Protein AF-0000000076749438 (afdb_homodimer)

Secondary structure (DSSP, 8-state):
-----------EEEEEEEPPPGGGGSPPPPS-SS--SSHHHHHHHHHHHHHHHHHHHHHHHHHHHHHT----/----------EEEEEEE-PPPGGGGSPPPPS-SS--SSHHHHHHHHHHHHHHHHHHHHHHHHHHHHHT----

Structure (mmCIF, N/CA/C/O backbone):
data_AF-0000000076749438-model_v1
#
loop_
_entity.id
_entity.type
_entity.pdbx_description
1 polymer 'Uncharacterized protein'
#
loop_
_atom_site.group_PDB
_atom_site.id
_atom_site.type_symbol
_atom_site.label_atom_id
_atom_site.label_alt_id
_atom_site.label_comp_id
_atom_site.label_asym_id
_atom_site.label_entity_id
_atom_site.label_seq_id
_atom_site.pdbx_PDB_ins_code
_atom_site.Cartn_x
_atom_site.Cartn_y
_atom_site.Cartn_z
_atom_site.occupancy
_atom_site.B_iso_or_equiv
_atom_site.auth_seq_id
_atom_site.auth_comp_id
_atom_site.auth_asym_id
_atom_site.auth_atom_id
_atom_site.pdbx_PDB_model_num
ATOM 1 N N . MET A 1 1 ? 2.994 64.875 25.641 1 42.81 1 MET A N 1
ATOM 2 C CA . MET A 1 1 ? 3.684 63.656 25.125 1 42.81 1 MET A CA 1
ATOM 3 C C . MET A 1 1 ? 2.736 62.469 25.062 1 42.81 1 MET A C 1
ATOM 5 O O . MET A 1 1 ? 2.432 61.844 26.094 1 42.81 1 MET A O 1
ATOM 9 N N . SER A 1 2 ? 1.621 62.5 24.328 1 46.66 2 SER A N 1
ATOM 10 C CA . SER A 1 2 ? 0.632 61.438 24.078 1 46.66 2 SER A CA 1
ATOM 11 C C . SER A 1 2 ? 1.285 60.188 23.516 1 46.66 2 SER A C 1
ATOM 13 O O . SER A 1 2 ? 1.879 60.219 22.438 1 46.66 2 SER A O 1
ATOM 15 N N . GLY A 1 3 ? 1.77 59.281 24.391 1 46.28 3 GLY A N 1
ATOM 16 C CA . GLY A 1 3 ? 2.436 58.031 24.078 1 46.28 3 GLY A CA 1
ATOM 17 C C . GLY A 1 3 ? 1.644 57.156 23.125 1 46.28 3 GLY A C 1
ATOM 18 O O . GLY A 1 3 ? 0.515 56.75 23.422 1 46.28 3 GLY A O 1
ATOM 19 N N . CYS A 1 4 ? 1.588 57.375 21.797 1 56.38 4 CYS A N 1
ATOM 20 C CA . CYS A 1 4 ? 1.146 56.375 20.812 1 56.38 4 CYS A CA 1
ATOM 21 C C . CYS A 1 4 ? 1.77 55.031 21.078 1 56.38 4 CYS A C 1
ATOM 23 O O . CYS A 1 4 ? 2.992 54.906 21.172 1 56.38 4 CYS A O 1
ATOM 25 N N . THR A 1 5 ? 1.185 54.188 21.906 1 55.62 5 THR A N 1
ATOM 26 C CA . THR A 1 5 ? 1.602 52.781 22.047 1 55.62 5 THR A CA 1
ATOM 27 C C . THR A 1 5 ? 1.688 52.125 20.688 1 55.62 5 THR A C 1
ATOM 29 O O . THR A 1 5 ? 0.75 52.188 19.891 1 55.62 5 THR A O 1
ATOM 32 N N . THR A 1 6 ? 2.867 51.969 20.016 1 56.28 6 THR A N 1
ATOM 33 C CA . THR A 1 6 ? 3.168 51.125 18.859 1 56.28 6 THR A CA 1
ATOM 34 C C . THR A 1 6 ? 2.516 49.75 18.984 1 56.28 6 THR A C 1
ATOM 36 O O . THR A 1 6 ? 2.777 49.031 19.938 1 56.28 6 THR A O 1
ATOM 39 N N . THR A 1 7 ? 1.276 49.562 18.531 1 55.44 7 THR A N 1
ATOM 40 C CA . THR A 1 7 ? 0.623 48.25 18.453 1 55.44 7 THR A CA 1
ATOM 41 C C . THR A 1 7 ? 1.395 47.312 17.516 1 55.44 7 THR A C 1
ATOM 43 O O . THR A 1 7 ? 1.605 47.656 16.344 1 55.44 7 THR A O 1
ATOM 46 N N . GLU A 1 8 ? 2.441 46.594 17.969 1 56.91 8 GLU A N 1
ATOM 47 C CA . GLU A 1 8 ? 3.105 45.531 17.203 1 56.91 8 GLU A CA 1
ATOM 48 C C . GLU A 1 8 ? 2.127 44.438 16.844 1 56.91 8 GLU A C 1
ATOM 50 O O . GLU A 1 8 ? 1.305 44.031 17.672 1 56.91 8 GLU A O 1
ATOM 55 N N . PHE A 1 9 ? 1.834 44.281 15.609 1 57.94 9 PHE A N 1
ATOM 56 C CA . PHE A 1 9 ? 1.089 43.156 15.055 1 57.94 9 PHE A CA 1
ATOM 57 C C . PHE A 1 9 ? 1.761 41.844 15.398 1 57.94 9 PHE A C 1
ATOM 59 O O . PHE A 1 9 ? 2.926 41.625 15.055 1 57.94 9 PHE A O 1
ATOM 66 N N . VAL A 1 10 ? 1.418 41.281 16.578 1 62.31 10 VAL A N 1
ATOM 67 C CA . VAL A 1 10 ? 1.936 39.938 16.859 1 62.31 10 VAL A CA 1
ATOM 68 C C . VAL A 1 10 ? 1.156 38.906 16.062 1 62.31 10 VAL A C 1
ATOM 70 O O . VAL A 1 10 ? -0.067 38.812 16.188 1 62.31 10 VAL A O 1
ATOM 73 N N . THR A 1 11 ? 1.617 38.5 14.859 1 63.62 11 THR A N 1
ATOM 74 C CA . THR A 1 11 ? 1.068 37.406 14.094 1 63.62 11 THR A CA 1
ATOM 75 C C . THR A 1 11 ? 1.149 36.094 14.891 1 63.62 11 THR A C 1
ATOM 77 O O . THR A 1 11 ? 2.16 35.812 15.539 1 63.62 11 THR A O 1
ATOM 80 N N . GLU A 1 12 ? 0.016 35.562 15.492 1 65.88 12 GLU A N 1
ATOM 81 C CA . GLU A 1 12 ? -0.055 34.25 16.109 1 65.88 12 GLU A CA 1
ATOM 82 C C . GLU A 1 12 ? -0.149 33.156 15.055 1 65.88 12 GLU A C 1
ATOM 84 O O . GLU A 1 12 ? -0.941 33.25 14.117 1 65.88 12 GLU A O 1
ATOM 89 N N . TYR A 1 13 ? 0.996 32.406 14.961 1 66.38 13 TYR A N 1
ATOM 90 C CA . TYR A 1 13 ? 0.963 31.281 14.039 1 66.38 13 TYR A CA 1
ATOM 91 C C . TYR A 1 13 ? 0.198 30.109 14.648 1 66.38 13 TYR A C 1
ATOM 93 O O . TYR A 1 13 ? 0.441 29.734 15.797 1 66.38 13 TYR A O 1
ATOM 101 N N . LYS A 1 14 ? -1.118 29.938 14.281 1 70 14 LYS A N 1
ATOM 102 C CA . LYS A 1 14 ? -1.808 28.703 14.648 1 70 14 LYS A CA 1
ATOM 103 C C . LYS A 1 14 ? -1.436 27.562 13.703 1 70 14 LYS A C 1
ATOM 105 O O . LYS A 1 14 ? -1.534 27.703 12.484 1 70 14 LYS A O 1
ATOM 110 N N . GLU A 1 15 ? -0.706 26.531 14.211 1 69.69 15 GLU A N 1
ATOM 111 C CA . GLU A 1 15 ? -0.311 25.375 13.422 1 69.69 15 GLU A CA 1
ATOM 112 C C . GLU A 1 15 ? -1.516 24.5 13.086 1 69.69 15 GLU A C 1
ATOM 114 O O . GLU A 1 15 ? -2.301 24.156 13.969 1 69.69 15 GLU A O 1
ATOM 119 N N . ARG A 1 16 ? -1.938 24.562 11.797 1 76.12 16 ARG A N 1
ATOM 120 C CA . ARG A 1 16 ? -2.955 23.625 11.328 1 76.12 16 ARG A CA 1
ATOM 121 C C . ARG A 1 16 ? -2.318 22.344 10.805 1 76.12 16 ARG A C 1
ATOM 123 O O . ARG A 1 16 ? -1.482 22.391 9.906 1 76.12 16 ARG A O 1
ATOM 130 N N . LYS A 1 17 ? -2.607 21.25 11.555 1 78.19 17 LYS A N 1
ATOM 131 C CA . LYS A 1 17 ? -2.129 19.938 11.102 1 78.19 17 LYS A CA 1
ATOM 132 C C . LYS A 1 17 ? -2.904 19.469 9.883 1 78.19 17 LYS A C 1
ATOM 134 O O . LYS A 1 17 ? -4.137 19.438 9.891 1 78.19 17 LYS A O 1
ATOM 139 N N . VAL A 1 18 ? -2.24 19.344 8.766 1 85.12 18 VAL A N 1
ATOM 140 C CA . VAL A 1 18 ? -2.852 18.875 7.531 1 85.12 18 VAL A CA 1
ATOM 141 C C . VAL A 1 18 ? -2.555 17.391 7.344 1 85.12 18 VAL A C 1
ATOM 143 O O . VAL A 1 18 ? -1.393 16.969 7.363 1 85.12 18 VAL A O 1
ATOM 146 N N . LEU A 1 19 ? -3.604 16.641 7.352 1 89.62 19 LEU A N 1
ATOM 147 C CA . LEU A 1 19 ? -3.545 15.195 7.117 1 89.62 19 LEU A CA 1
ATOM 148 C C . LEU A 1 19 ? -3.695 14.883 5.633 1 89.62 19 LEU A C 1
ATOM 150 O O . LEU A 1 19 ? -4.297 15.656 4.887 1 89.62 19 LEU A O 1
ATOM 154 N N . PRO A 1 20 ? -3.107 13.797 5.238 1 93.62 20 PRO A N 1
ATOM 155 C CA . PRO A 1 20 ? -3.32 13.398 3.846 1 93.62 20 PRO A CA 1
ATOM 156 C C . PRO A 1 20 ? -4.773 13.031 3.551 1 93.62 20 PRO A C 1
ATOM 158 O O . PRO A 1 20 ? -5.543 12.758 4.477 1 93.62 20 PRO A O 1
ATOM 161 N N . PRO A 1 21 ? -5.156 13.156 2.223 1 94.56 21 PRO A N 1
ATOM 162 C CA . PRO A 1 21 ? -6.492 12.68 1.856 1 94.56 21 PRO A CA 1
ATOM 163 C C . PRO A 1 21 ? -6.801 11.289 2.408 1 94.56 21 PRO A C 1
ATOM 165 O O . PRO A 1 21 ? -5.941 10.406 2.373 1 94.56 21 PRO A O 1
ATOM 168 N N . SER A 1 22 ? -7.996 11.164 2.883 1 94.19 22 SER A N 1
ATOM 169 C CA . SER A 1 22 ? -8.406 9.906 3.496 1 94.19 22 SER A CA 1
ATOM 170 C C . SER A 1 22 ? -8.398 8.773 2.48 1 94.19 22 SER A C 1
ATOM 172 O O . SER A 1 22 ? -8.242 7.605 2.85 1 94.19 22 SER A O 1
ATOM 174 N N . ALA A 1 23 ? -8.523 9.109 1.204 1 96.12 23 ALA A N 1
ATOM 175 C CA . ALA A 1 23 ? -8.523 8.102 0.141 1 96.12 23 ALA A CA 1
ATOM 176 C C . ALA A 1 23 ? -7.219 7.32 0.123 1 96.12 23 ALA A C 1
ATOM 178 O O . ALA A 1 23 ? -7.195 6.148 -0.264 1 96.12 23 ALA A O 1
ATOM 179 N N . TYR A 1 24 ? -6.156 7.965 0.614 1 96.69 24 TYR A N 1
ATOM 180 C CA . TYR A 1 24 ? -4.852 7.309 0.601 1 96.69 24 TYR A CA 1
ATOM 181 C C . TYR A 1 24 ? -4.699 6.375 1.796 1 96.69 24 TYR A C 1
ATOM 183 O O . TYR A 1 24 ? -3.752 5.586 1.856 1 96.69 24 TYR A O 1
ATOM 191 N N . LEU A 1 25 ? -5.676 6.484 2.723 1 96.81 25 LEU A N 1
ATOM 192 C CA . LEU A 1 25 ? -5.527 5.77 3.984 1 96.81 25 LEU A CA 1
ATOM 193 C C . LEU A 1 25 ? -6.586 4.68 4.117 1 96.81 25 LEU A C 1
ATOM 195 O O . LEU A 1 25 ? -6.848 4.195 5.223 1 96.81 25 LEU A O 1
ATOM 199 N N . THR A 1 26 ? -7.203 4.285 3.025 1 97.12 26 THR A N 1
ATOM 200 C CA . THR A 1 26 ? -8.117 3.145 3.078 1 97.12 26 THR A CA 1
ATOM 201 C C . THR A 1 26 ? -7.336 1.833 3.117 1 97.12 26 THR A C 1
ATOM 203 O O . THR A 1 26 ? -6.27 1.719 2.51 1 97.12 26 THR A O 1
ATOM 206 N N . LYS A 1 27 ? -7.941 0.927 3.869 1 97.75 27 LYS A N 1
ATOM 207 C CA . LYS A 1 27 ? -7.309 -0.382 4.004 1 97.75 27 LYS A CA 1
ATOM 208 C C . LYS A 1 27 ? -7.18 -1.07 2.648 1 97.75 27 LYS A C 1
ATOM 210 O O . LYS A 1 27 ? -8.094 -1.003 1.821 1 97.75 27 LYS A O 1
ATOM 215 N N . CYS A 1 28 ? -6.09 -1.725 2.469 1 98.19 28 CYS A N 1
ATOM 216 C CA . CYS A 1 28 ? -5.914 -2.557 1.284 1 98.19 28 CYS A CA 1
ATOM 217 C C . CYS A 1 28 ? -6.691 -3.861 1.416 1 98.19 28 CYS A C 1
ATOM 219 O O . CYS A 1 28 ? -6.613 -4.535 2.445 1 98.19 28 CYS A O 1
ATOM 221 N N . GLU A 1 29 ? -7.32 -4.215 0.379 1 97.5 29 GLU A N 1
ATOM 222 C CA . GLU A 1 29 ? -8.148 -5.418 0.41 1 97.5 29 GLU A CA 1
ATOM 223 C C . GLU A 1 29 ? -7.352 -6.645 -0.025 1 97.5 29 GLU A C 1
ATOM 225 O O . GLU A 1 29 ? -6.734 -6.645 -1.092 1 97.5 29 GLU A O 1
ATOM 230 N N . GLN A 1 30 ? -7.387 -7.602 0.859 1 97.81 30 GLN A N 1
ATOM 231 C CA . GLN A 1 30 ? -6.734 -8.867 0.536 1 97.81 30 GLN A CA 1
ATOM 232 C C . GLN A 1 30 ? -7.594 -9.703 -0.407 1 97.81 30 GLN A C 1
ATOM 234 O O . GLN A 1 30 ? -8.711 -10.094 -0.059 1 97.81 30 GLN A O 1
ATOM 239 N N . PRO A 1 31 ? -7.008 -10.117 -1.506 1 97.81 31 PRO A N 1
ATOM 240 C CA . PRO A 1 31 ? -7.871 -10.828 -2.453 1 97.81 31 PRO A CA 1
ATOM 241 C C . PRO A 1 31 ? -8.086 -12.289 -2.074 1 97.81 31 PRO A C 1
ATOM 243 O O . PRO A 1 31 ? -9.133 -12.859 -2.373 1 97.81 31 PRO A O 1
ATOM 246 N N . TYR A 1 32 ? -7.098 -12.859 -1.477 1 97.62 32 TYR A N 1
ATOM 247 C CA . TYR A 1 32 ? -7.215 -14.258 -1.074 1 97.62 32 TYR A CA 1
ATOM 248 C C . TYR A 1 32 ? -6.66 -14.469 0.329 1 97.62 32 TYR A C 1
ATOM 250 O O . TYR A 1 32 ? -5.598 -13.945 0.671 1 97.62 32 TYR A O 1
ATOM 258 N N . SER A 1 33 ? -7.371 -15.312 1.04 1 95 33 SER A N 1
ATOM 259 C CA . SER A 1 33 ? -6.953 -15.547 2.418 1 95 33 SER A CA 1
ATOM 260 C C . SER A 1 33 ? -6.477 -16.984 2.615 1 95 33 SER A C 1
ATOM 262 O O . SER A 1 33 ? -5.98 -17.344 3.688 1 95 33 SER A O 1
ATOM 264 N N . THR A 1 34 ? -6.684 -17.75 1.614 1 95.94 34 THR A N 1
ATOM 265 C CA . THR A 1 34 ? -6.262 -19.141 1.678 1 95.94 34 THR A CA 1
ATOM 266 C C . THR A 1 34 ? -5.406 -19.516 0.466 1 95.94 34 THR A C 1
ATOM 268 O O . THR A 1 34 ? -5.43 -18.812 -0.547 1 95.94 34 THR A O 1
ATOM 271 N N . ALA A 1 35 ? -4.656 -20.641 0.722 1 94.94 35 ALA A N 1
ATOM 272 C CA . ALA A 1 35 ? -3.908 -21.172 -0.412 1 94.94 35 ALA A CA 1
ATOM 273 C C . ALA A 1 35 ? -4.852 -21.672 -1.505 1 94.94 35 ALA A C 1
ATOM 275 O O . ALA A 1 35 ? -5.996 -22.031 -1.229 1 94.94 35 ALA A O 1
ATOM 276 N N . PRO A 1 36 ? -4.266 -21.547 -2.76 1 96 36 PRO A N 1
ATOM 277 C CA . PRO A 1 36 ? -5.094 -22.125 -3.822 1 96 36 PRO A CA 1
ATOM 278 C C . PRO A 1 36 ? -5.348 -23.609 -3.629 1 96 36 PRO A C 1
ATOM 280 O O . PRO A 1 36 ? -4.469 -24.328 -3.152 1 96 36 PRO A O 1
ATOM 283 N N . GLU A 1 37 ? -6.488 -23.984 -4.094 1 94.88 37 GLU A N 1
ATOM 284 C CA . GLU A 1 37 ? -6.855 -25.391 -3.941 1 94.88 37 GLU A CA 1
ATOM 285 C C . GLU A 1 37 ? -6.422 -26.219 -5.156 1 94.88 37 GLU A C 1
ATOM 287 O O . GLU A 1 37 ? -6.242 -27.422 -5.059 1 94.88 37 GLU A O 1
ATOM 292 N N . THR A 1 38 ? -6.379 -25.547 -6.289 1 94.62 38 THR A N 1
ATOM 293 C CA . THR A 1 38 ? -6.008 -26.234 -7.52 1 94.62 38 THR A CA 1
ATOM 294 C C . THR A 1 38 ? -4.941 -25.438 -8.281 1 94.62 38 THR A C 1
ATOM 296 O O . THR A 1 38 ? -4.758 -24.25 -8.039 1 94.62 38 THR A O 1
ATOM 299 N N . TYR A 1 39 ? -4.363 -26.219 -9.203 1 91.94 39 TYR A N 1
ATOM 300 C CA . TYR A 1 39 ? -3.355 -25.594 -10.055 1 91.94 39 TYR A CA 1
ATOM 301 C C . TYR A 1 39 ? -3.971 -24.5 -10.914 1 91.94 39 TYR A C 1
ATOM 303 O O . TYR A 1 39 ? -3.408 -23.406 -11.031 1 91.94 39 TYR A O 1
ATOM 311 N N . GLY A 1 40 ? -5.051 -24.75 -11.469 1 94.25 40 GLY A N 1
ATOM 312 C CA . GLY A 1 40 ? -5.754 -23.781 -12.281 1 94.25 40 GLY A CA 1
ATOM 313 C C . GLY A 1 40 ? -6.082 -22.5 -11.531 1 94.25 40 GLY A C 1
ATOM 314 O O . GLY A 1 40 ? -5.934 -21.406 -12.07 1 94.25 40 GLY A O 1
ATOM 315 N N . GLU A 1 41 ? -6.531 -22.672 -10.336 1 96.75 41 GLU A N 1
ATOM 316 C CA . GLU A 1 41 ? -6.82 -21.516 -9.492 1 96.75 41 GLU A CA 1
ATOM 317 C C . GLU A 1 41 ? -5.566 -20.672 -9.258 1 96.75 41 GLU A C 1
ATOM 319 O O . GLU A 1 41 ? -5.613 -19.438 -9.336 1 96.75 41 GLU A O 1
ATOM 324 N N . ALA A 1 42 ? -4.535 -21.297 -8.969 1 95.38 42 ALA A N 1
ATOM 325 C CA . ALA A 1 42 ? -3.277 -20.609 -8.695 1 95.38 42 ALA A CA 1
ATOM 326 C C . ALA A 1 42 ? -2.848 -19.766 -9.891 1 95.38 42 ALA A C 1
ATOM 328 O O . ALA A 1 42 ? -2.414 -18.609 -9.719 1 95.38 42 ALA A O 1
ATOM 329 N N . VAL A 1 43 ? -3.008 -20.312 -10.961 1 95.19 43 VAL A N 1
ATOM 330 C CA . VAL A 1 43 ? -2.627 -19.625 -12.195 1 95.19 43 VAL A CA 1
ATOM 331 C C . VAL A 1 43 ? -3.514 -18.391 -12.391 1 95.19 43 VAL A C 1
ATOM 333 O O . VAL A 1 43 ? -3.021 -17.312 -12.719 1 95.19 43 VAL A O 1
ATOM 336 N N . ALA A 1 44 ? -4.742 -18.516 -12.133 1 96.38 44 ALA A N 1
ATOM 337 C CA . ALA A 1 44 ? -5.715 -17.453 -12.375 1 96.38 44 ALA A CA 1
ATOM 338 C C . ALA A 1 44 ? -5.527 -16.312 -11.391 1 96.38 44 ALA A C 1
ATOM 340 O O . ALA A 1 44 ? -5.98 -15.188 -11.641 1 96.38 44 ALA A O 1
ATOM 341 N N . ARG A 1 45 ? -4.883 -16.547 -10.352 1 97.38 45 ARG A N 1
ATOM 342 C CA . ARG A 1 45 ? -4.77 -15.562 -9.273 1 97.38 45 ARG A CA 1
ATOM 343 C C . ARG A 1 45 ? -3.693 -14.531 -9.586 1 97.38 45 ARG A C 1
ATOM 345 O O . ARG A 1 45 ? -3.674 -13.453 -8.992 1 97.38 45 ARG A O 1
ATOM 352 N N . ASP A 1 46 ? -2.816 -14.852 -10.539 1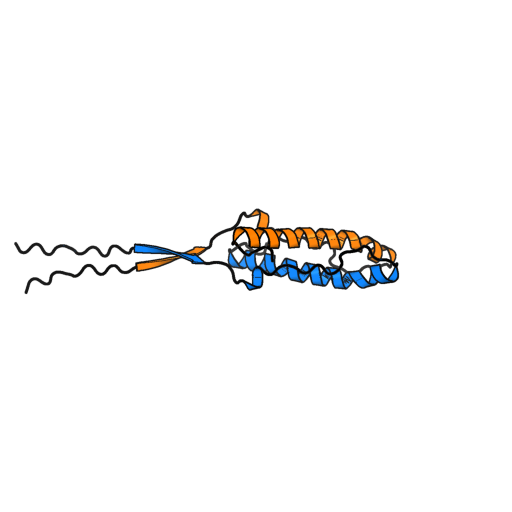 97 46 ASP A N 1
ATOM 353 C CA . ASP A 1 46 ? -1.66 -14 -10.805 1 97 46 ASP A CA 1
ATOM 354 C C . ASP A 1 46 ? -2.09 -12.57 -11.133 1 97 46 ASP A C 1
ATOM 356 O O . ASP A 1 46 ? -1.69 -11.625 -10.453 1 97 46 ASP A O 1
ATOM 360 N N . PRO A 1 47 ? -2.943 -12.383 -12.078 1 96.5 47 PRO A N 1
ATOM 361 C CA . PRO A 1 47 ? -3.328 -11.008 -12.391 1 96.5 47 PRO A CA 1
ATOM 362 C C . PRO A 1 47 ? -4.152 -10.359 -11.281 1 96.5 47 PRO A C 1
ATOM 364 O O . PRO A 1 47 ? -4.152 -9.133 -11.141 1 96.5 47 PRO A O 1
ATOM 367 N N . ILE A 1 48 ? -4.844 -11.117 -10.516 1 98 48 ILE A N 1
ATOM 368 C CA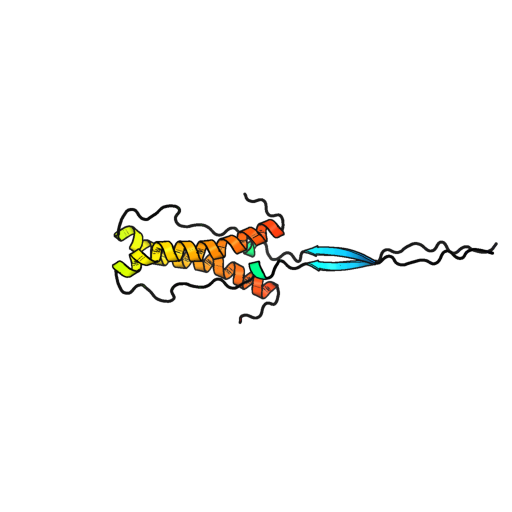 . ILE A 1 48 ? -5.637 -10.586 -9.414 1 98 48 ILE A CA 1
ATOM 369 C C . ILE A 1 48 ? -4.707 -10.078 -8.312 1 98 48 ILE A C 1
ATOM 371 O O . ILE A 1 48 ? -4.918 -8.992 -7.762 1 98 48 ILE A O 1
ATOM 375 N N . TRP A 1 49 ? -3.686 -10.828 -8.047 1 98 49 TRP A N 1
ATOM 376 C CA . TRP A 1 49 ? -2.676 -10.406 -7.086 1 98 49 TRP A CA 1
ATOM 377 C C . TRP A 1 49 ? -1.976 -9.133 -7.555 1 98 49 TRP A C 1
ATOM 379 O O . TRP A 1 49 ? -1.743 -8.219 -6.766 1 98 49 TRP A O 1
ATOM 389 N N . TYR A 1 50 ? -1.642 -9.055 -8.805 1 98 50 TYR A N 1
ATOM 390 C CA . TYR A 1 50 ? -1.024 -7.855 -9.359 1 98 50 TYR A CA 1
ATOM 391 C C . TYR A 1 50 ? -1.896 -6.629 -9.109 1 98 50 TYR A C 1
ATOM 393 O O . TYR A 1 50 ? -1.414 -5.605 -8.617 1 98 50 TYR A O 1
ATOM 401 N N . GLU A 1 51 ? -3.145 -6.766 -9.391 1 98.38 51 GLU A N 1
ATOM 402 C CA . GLU A 1 51 ? -4.055 -5.633 -9.242 1 98.38 51 GLU A CA 1
ATOM 403 C C . GLU A 1 51 ? -4.211 -5.238 -7.773 1 98.38 51 GLU A C 1
ATOM 405 O O . GLU A 1 51 ? -4.223 -4.051 -7.441 1 98.38 51 GLU A O 1
ATOM 410 N N . ALA A 1 52 ? -4.348 -6.203 -6.906 1 98.69 52 ALA A N 1
ATOM 411 C CA . ALA A 1 52 ? -4.457 -5.918 -5.48 1 98.69 52 ALA A CA 1
ATOM 412 C C . ALA A 1 52 ? -3.203 -5.219 -4.961 1 98.69 52 ALA A C 1
ATOM 414 O O . ALA A 1 52 ? -3.295 -4.234 -4.227 1 98.69 52 ALA A O 1
ATOM 415 N N . TRP A 1 53 ? -2.055 -5.711 -5.352 1 98.62 53 TRP A N 1
ATOM 416 C CA . TRP A 1 53 ? -0.783 -5.094 -4.98 1 98.62 53 TRP A CA 1
ATOM 417 C C . TRP A 1 53 ? -0.697 -3.666 -5.504 1 98.62 53 TRP A C 1
ATOM 419 O O . TRP A 1 53 ? -0.352 -2.744 -4.762 1 98.62 53 TRP A O 1
ATOM 429 N N . LYS A 1 54 ? -1.01 -3.512 -6.762 1 98.62 54 LYS A N 1
ATOM 430 C CA . LYS A 1 54 ? -0.922 -2.211 -7.422 1 98.62 54 LYS A CA 1
ATOM 431 C C . LYS A 1 54 ? -1.81 -1.183 -6.727 1 98.62 54 LYS A C 1
ATOM 433 O O . LYS A 1 54 ? -1.386 -0.049 -6.488 1 98.62 54 LYS A O 1
ATOM 438 N N . ASN A 1 55 ? -2.988 -1.542 -6.414 1 98.38 55 ASN A N 1
ATOM 439 C CA . ASN A 1 55 ? -3.916 -0.648 -5.73 1 98.38 55 ASN A CA 1
ATOM 440 C C . ASN A 1 55 ? -3.361 -0.184 -4.387 1 98.38 55 ASN A C 1
ATOM 442 O O . ASN A 1 55 ? -3.529 0.977 -4.008 1 98.38 55 ASN A O 1
ATOM 446 N N . CYS A 1 56 ? -2.746 -1.072 -3.795 1 98.56 56 CYS A N 1
ATOM 447 C CA . CYS A 1 56 ? -2.156 -0.752 -2.5 1 98.56 56 CYS A CA 1
ATOM 448 C C . CYS A 1 56 ? -0.917 0.118 -2.666 1 98.56 56 CYS A C 1
ATOM 450 O O . CYS A 1 56 ? -0.769 1.132 -1.981 1 98.56 56 CYS A O 1
ATOM 452 N N . ALA A 1 57 ? -0.066 -0.252 -3.57 1 98.44 57 ALA A N 1
ATOM 453 C CA . ALA A 1 57 ? 1.182 0.455 -3.846 1 98.44 57 ALA A CA 1
ATOM 454 C C . ALA A 1 57 ? 0.914 1.896 -4.273 1 98.44 57 ALA A C 1
ATOM 456 O O . ALA A 1 57 ? 1.661 2.807 -3.908 1 98.44 57 ALA A O 1
ATOM 457 N N . GLU A 1 58 ? -0.1 2.135 -4.961 1 97.88 58 GLU A N 1
ATOM 458 C CA . GLU A 1 58 ? -0.439 3.469 -5.449 1 97.88 58 GLU A CA 1
ATOM 459 C C . GLU A 1 58 ? -0.809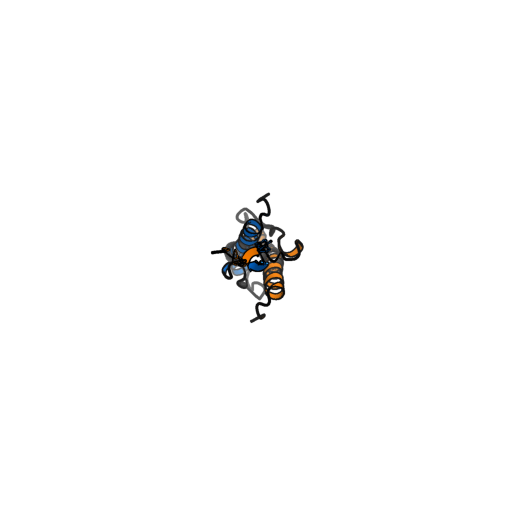 4.398 -4.301 1 97.88 58 GLU A C 1
ATOM 461 O O . GLU A 1 58 ? -0.555 5.605 -4.363 1 97.88 58 GLU A O 1
ATOM 466 N N . LYS A 1 59 ? -1.429 3.826 -3.279 1 98.06 59 LYS A N 1
ATOM 467 C CA . LYS A 1 59 ? -1.712 4.625 -2.088 1 98.06 59 LYS A CA 1
ATOM 468 C C . LYS A 1 59 ? -0.424 5.133 -1.447 1 98.06 59 LYS A C 1
ATOM 470 O O . LYS A 1 59 ? -0.322 6.309 -1.097 1 98.06 59 LYS A O 1
ATOM 475 N N . ILE A 1 60 ? 0.581 4.238 -1.371 1 98.06 60 ILE A N 1
ATOM 476 C CA . ILE A 1 60 ? 1.872 4.605 -0.802 1 98.06 60 ILE A CA 1
ATOM 477 C C . ILE A 1 60 ? 2.547 5.652 -1.69 1 98.06 60 ILE A C 1
ATOM 479 O O . ILE A 1 60 ? 3.082 6.645 -1.193 1 98.06 60 ILE A O 1
ATOM 483 N N . ASP A 1 61 ? 2.459 5.473 -2.982 1 97.69 61 ASP A N 1
ATOM 484 C CA . ASP A 1 61 ? 3.051 6.422 -3.918 1 97.69 61 ASP A CA 1
ATOM 485 C C . ASP A 1 61 ? 2.404 7.801 -3.785 1 97.69 61 ASP A C 1
ATOM 487 O O . ASP A 1 61 ? 3.094 8.82 -3.807 1 97.69 61 ASP A O 1
ATOM 491 N N . SER A 1 62 ? 1.14 7.809 -3.645 1 97.19 62 SER A N 1
ATOM 492 C CA . SER A 1 62 ? 0.41 9.062 -3.484 1 97.19 62 SER A CA 1
ATOM 493 C C . SER A 1 62 ? 0.796 9.766 -2.188 1 97.19 62 SER A C 1
ATOM 495 O O . SER A 1 62 ? 0.941 10.992 -2.158 1 97.19 62 SER A O 1
ATOM 497 N 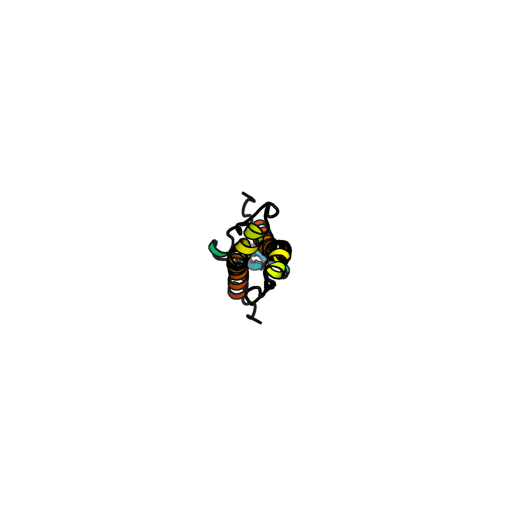N . LEU A 1 63 ? 0.96 8.977 -1.163 1 96.75 63 LEU A N 1
ATOM 498 C CA . LEU A 1 63 ? 1.39 9.531 0.116 1 96.75 63 LEU A CA 1
ATOM 499 C C . LEU A 1 63 ? 2.805 10.086 0.019 1 96.75 63 LEU A C 1
ATOM 501 O O . LEU A 1 63 ? 3.09 11.156 0.562 1 96.75 63 LEU A O 1
ATOM 505 N N . ARG A 1 64 ? 3.619 9.383 -0.674 1 96.44 64 ARG A N 1
ATOM 506 C CA . ARG A 1 64 ? 4.98 9.867 -0.889 1 96.44 64 ARG A CA 1
ATOM 507 C C . ARG A 1 64 ? 4.977 11.203 -1.619 1 96.44 64 ARG A C 1
ATOM 509 O O . ARG A 1 64 ? 5.691 12.133 -1.228 1 96.44 64 ARG A O 1
ATOM 516 N N . GLU A 1 65 ? 4.184 11.273 -2.619 1 94.94 65 GLU A N 1
ATOM 517 C CA . GLU A 1 65 ? 4.059 12.516 -3.369 1 94.94 65 GLU A CA 1
ATOM 518 C C . GLU A 1 65 ? 3.512 13.641 -2.488 1 94.94 65 GLU A C 1
ATOM 520 O O . GLU A 1 65 ? 4.016 14.766 -2.525 1 94.94 65 GLU A O 1
ATOM 525 N N . TYR A 1 66 ? 2.537 13.273 -1.751 1 94.31 66 TYR A N 1
ATOM 526 C CA . TYR A 1 66 ? 1.923 14.234 -0.839 1 94.31 66 TYR A CA 1
ATOM 527 C C . TYR A 1 66 ? 2.965 14.852 0.084 1 94.31 66 TYR A C 1
ATOM 529 O O . TYR A 1 66 ? 2.926 16.062 0.358 1 94.31 66 TYR A O 1
ATOM 537 N N . TYR A 1 67 ? 3.994 14.133 0.471 1 93.44 67 TYR A N 1
ATOM 538 C CA . TYR A 1 67 ? 4.977 14.602 1.444 1 93.44 67 TYR A CA 1
ATOM 539 C C . TYR A 1 67 ? 6.254 15.05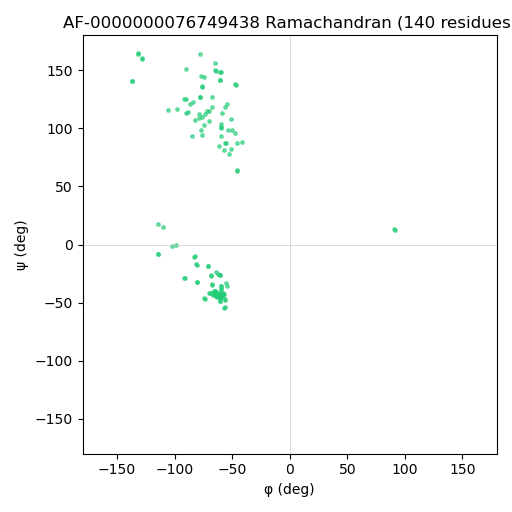5 0.753 1 93.44 67 TYR A C 1
ATOM 541 O O . TYR A 1 67 ? 7.215 15.461 1.414 1 93.44 67 TYR A O 1
ATOM 549 N N . GLY A 1 68 ? 6.246 14.93 -0.52 1 91.25 68 GLY A N 1
ATOM 550 C CA . GLY A 1 68 ? 7.355 15.484 -1.275 1 91.25 68 GLY A CA 1
ATOM 551 C C . GLY A 1 68 ? 8.492 14.508 -1.481 1 91.25 68 GLY A C 1
ATOM 552 O O . GLY A 1 68 ? 9.633 14.914 -1.704 1 91.25 68 GLY A O 1
ATOM 553 N N . TYR A 1 69 ? 8.164 13.227 -1.193 1 86.81 69 TYR A N 1
ATOM 554 C CA . TYR A 1 69 ? 9.188 12.227 -1.509 1 86.81 69 TYR A CA 1
ATOM 555 C C . TYR A 1 69 ? 9.383 12.117 -3.016 1 86.81 69 TYR A C 1
ATOM 557 O O . TYR A 1 69 ? 8.438 12.266 -3.787 1 86.81 69 TYR A O 1
ATOM 565 N N . GLU A 1 70 ? 10.562 12.398 -3.537 1 70.25 70 GLU A N 1
ATOM 566 C CA . GLU A 1 70 ? 10.883 12.281 -4.957 1 70.25 70 GLU A CA 1
ATOM 567 C C . GLU A 1 70 ? 10.617 10.867 -5.469 1 70.25 70 GLU A C 1
ATOM 569 O O . GLU A 1 70 ? 10.805 9.891 -4.734 1 70.25 70 GLU A O 1
ATOM 574 N N . ALA A 1 71 ? 9.656 10.82 -6.477 1 59.66 71 ALA A N 1
ATOM 575 C CA . ALA A 1 71 ? 9.508 9.57 -7.215 1 59.66 71 ALA A CA 1
ATOM 576 C C . ALA A 1 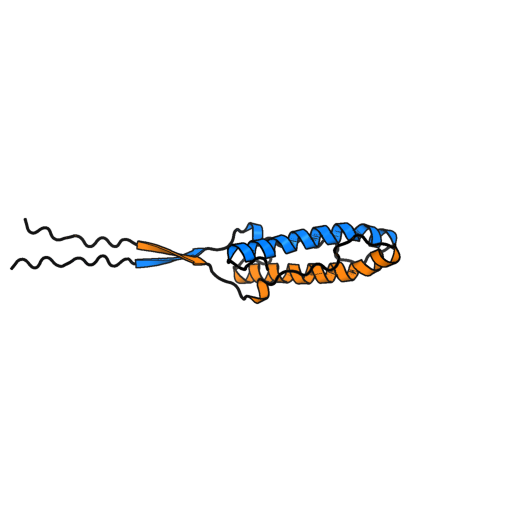71 ? 10.859 9.008 -7.621 1 59.66 71 ALA A C 1
ATOM 578 O O . ALA A 1 71 ? 11.688 9.711 -8.203 1 59.66 71 ALA A O 1
ATOM 579 N N . GLU A 1 72 ? 11.703 8.641 -6.719 1 47.19 72 GLU A N 1
ATOM 580 C CA . GLU A 1 72 ? 12.891 8.062 -7.332 1 47.19 72 GLU A CA 1
ATOM 581 C C . GLU A 1 72 ? 12.562 6.742 -8.023 1 47.19 72 GLU A C 1
ATOM 583 O O . GLU A 1 72 ? 11.672 6.012 -7.598 1 47.19 72 GLU A O 1
ATOM 588 N N . MET B 1 1 ? -6.742 64.5 18.312 1 41 1 MET B N 1
ATOM 589 C CA . MET B 1 1 ? -7.23 63.219 17.875 1 41 1 MET B CA 1
ATOM 590 C C . MET B 1 1 ? -6.094 62.219 17.797 1 41 1 MET B C 1
ATOM 592 O O . MET B 1 1 ? -5.293 62.25 16.859 1 41 1 MET B O 1
ATOM 596 N N . SER B 1 2 ? -5.316 61.906 18.891 1 45.03 2 SER B N 1
ATOM 597 C CA . SER B 1 2 ? -4.215 60.938 19.031 1 45.03 2 SER B CA 1
ATOM 598 C C . SER B 1 2 ? -4.637 59.531 18.656 1 45.03 2 SER B C 1
ATOM 600 O O . SER B 1 2 ? -5.492 58.938 19.312 1 45.03 2 SER B O 1
ATOM 602 N N . GLY B 1 3 ? -4.648 59.219 17.375 1 46.16 3 GLY B N 1
ATOM 603 C CA . GLY B 1 3 ? -5.043 57.938 16.812 1 46.16 3 GLY B CA 1
ATOM 604 C C . GLY B 1 3 ? -4.328 56.75 17.469 1 46.16 3 GLY B C 1
ATOM 605 O O . GLY B 1 3 ? -3.1 56.688 17.422 1 46.16 3 GLY B O 1
ATOM 606 N N . CYS B 1 4 ? -4.715 56.188 18.609 1 53.75 4 CYS B N 1
ATOM 607 C CA . CYS B 1 4 ? -4.301 54.906 19.156 1 53.75 4 CYS B CA 1
ATOM 608 C C . CYS B 1 4 ? -4.383 53.812 18.094 1 53.75 4 CYS B C 1
ATOM 610 O O . CYS B 1 4 ? -5.398 53.688 17.406 1 53.75 4 CYS B O 1
ATOM 612 N N . THR B 1 5 ? -3.309 53.469 17.391 1 55.69 5 THR B N 1
ATOM 613 C CA . THR B 1 5 ? -3.209 52.344 16.469 1 55.69 5 THR B CA 1
ATOM 614 C C . THR B 1 5 ? -3.637 51.031 17.141 1 55.69 5 THR B C 1
ATOM 616 O O . THR B 1 5 ? -3.148 50.688 18.219 1 55.69 5 THR B O 1
ATOM 619 N N . THR B 1 6 ? -4.883 50.469 17 1 57.22 6 THR B N 1
ATOM 620 C CA . THR B 1 6 ? -5.414 49.156 17.359 1 57.22 6 THR B CA 1
ATOM 621 C C . THR B 1 6 ? -4.516 48.062 16.828 1 57.22 6 THR B C 1
ATOM 623 O O . THR B 1 6 ? -4.141 48.062 15.656 1 57.22 6 THR B O 1
ATOM 626 N N . THR B 1 7 ? -3.775 47.375 17.688 1 56.94 7 THR B N 1
ATOM 627 C CA . THR B 1 7 ? -3.033 46.156 17.406 1 56.94 7 THR B CA 1
ATOM 628 C C . THR B 1 7 ? -3.973 45.062 16.938 1 56.94 7 THR B C 1
ATOM 630 O O . THR B 1 7 ? -4.953 44.75 17.625 1 56.94 7 THR B O 1
ATOM 633 N N . GLU B 1 8 ? -4.223 44.844 15.656 1 60.78 8 GLU B N 1
ATOM 634 C CA . GLU B 1 8 ? -5.004 43.688 15.172 1 60.78 8 GLU B CA 1
ATOM 635 C C . GLU B 1 8 ? -4.145 42.438 15.07 1 60.78 8 GLU B C 1
ATOM 637 O O . GLU B 1 8 ? -3.055 42.469 14.492 1 60.78 8 GLU B O 1
ATOM 642 N N . PHE B 1 9 ? -4.316 41.531 15.922 1 59.62 9 PHE B N 1
ATOM 643 C CA . PHE B 1 9 ? -3.732 40.219 15.828 1 59.62 9 PHE B CA 1
ATOM 644 C C . PHE B 1 9 ? -4.172 39.5 14.555 1 59.62 9 PHE B C 1
ATOM 646 O O . PHE B 1 9 ? -5.367 39.438 14.25 1 59.62 9 PHE B O 1
ATOM 653 N N . VAL B 1 10 ? -3.307 39.469 13.484 1 67 10 VAL B N 1
ATOM 654 C CA . VAL B 1 10 ? -3.586 38.688 12.297 1 67 10 VAL B CA 1
ATOM 655 C C . VAL B 1 10 ? -3.117 37.25 12.523 1 67 10 VAL B C 1
ATOM 657 O O . VAL B 1 10 ? -1.943 37 12.82 1 67 10 VAL B O 1
ATOM 660 N N . THR B 1 11 ? -3.988 36.344 12.992 1 66.44 11 THR B N 1
ATOM 661 C CA . THR B 1 11 ? -3.688 34.906 13.094 1 66.44 11 THR B CA 1
ATOM 662 C C . THR B 1 11 ? -3.355 34.312 11.727 1 66.44 11 THR B C 1
ATOM 664 O O . THR B 1 11 ? -4.105 34.5 10.766 1 66.44 11 THR B O 1
ATOM 667 N N . GLU B 1 12 ? -1.996 34.094 11.398 1 71.12 12 GLU B N 1
ATOM 668 C CA . GLU B 1 12 ? -1.6 33.344 10.195 1 71.12 12 GLU B CA 1
ATOM 669 C C . GLU B 1 12 ? -1.547 31.859 10.461 1 71.12 12 GLU B C 1
ATOM 671 O O . GLU B 1 12 ? -1.107 31.422 11.523 1 71.12 12 GLU B O 1
ATOM 676 N N . TYR B 1 13 ? -2.402 31.125 9.641 1 66.75 13 TYR B N 1
ATOM 677 C CA . TYR B 1 13 ? -2.396 29.672 9.742 1 66.75 13 TYR B CA 1
ATOM 678 C C . TYR B 1 13 ? -1.211 29.078 8.992 1 66.75 13 TYR B C 1
ATOM 680 O O . TYR B 1 13 ? -0.901 29.5 7.875 1 66.75 13 TYR B O 1
ATOM 688 N N . LYS B 1 14 ? -0.182 28.531 9.773 1 74.5 14 LYS B N 1
ATOM 689 C CA . LYS B 1 14 ? 0.866 27.734 9.141 1 74.5 14 LYS B CA 1
ATOM 690 C C . LYS B 1 14 ? 0.488 26.266 9.094 1 74.5 14 LYS B C 1
ATOM 692 O O . LYS B 1 14 ? 0.183 25.656 10.133 1 74.5 14 LYS B O 1
ATOM 697 N N . GLU B 1 15 ? 0.271 25.781 7.832 1 73.25 15 GLU B N 1
ATOM 698 C CA . GLU B 1 15 ? -0.044 24.359 7.66 1 73.25 15 GLU B CA 1
ATOM 699 C C . GLU B 1 15 ? 1.194 23.5 7.863 1 73.25 15 GLU B C 1
ATOM 701 O O . GLU B 1 15 ? 2.264 23.797 7.332 1 73.25 15 GLU B O 1
ATOM 706 N N . ARG B 1 16 ? 1.159 22.734 8.938 1 80.69 16 ARG B N 1
ATOM 707 C CA . ARG B 1 16 ? 2.207 21.734 9.148 1 80.69 16 ARG B CA 1
ATOM 708 C C . ARG B 1 16 ? 1.693 20.328 8.875 1 80.69 16 ARG B C 1
ATOM 710 O O . ARG B 1 16 ? 0.733 19.875 9.5 1 80.69 16 ARG B O 1
ATOM 717 N N . LYS B 1 17 ? 2.309 19.688 7.785 1 84.56 17 LYS B N 1
ATOM 718 C CA . LYS B 1 17 ? 1.977 18.297 7.52 1 84.56 17 LYS B CA 1
ATOM 719 C C . LYS B 1 17 ? 2.5 17.391 8.625 1 84.56 17 LYS B C 1
ATOM 721 O O . LYS B 1 17 ? 3.633 17.547 9.086 1 84.56 17 LYS B O 1
ATOM 726 N N . VAL B 1 18 ? 1.629 16.562 9.211 1 86.5 18 VAL B N 1
ATOM 727 C CA . VAL B 1 18 ? 2.053 15.555 10.172 1 86.5 18 VAL B CA 1
ATOM 728 C C . VAL B 1 18 ? 2.746 14.406 9.438 1 86.5 18 VAL B C 1
ATOM 730 O O . VAL B 1 18 ? 2.092 13.602 8.773 1 86.5 18 VAL B O 1
ATOM 733 N N . LEU B 1 19 ? 4.027 14.406 9.508 1 90.75 19 LEU B N 1
ATOM 734 C CA . LEU B 1 19 ? 4.852 13.438 8.797 1 90.75 19 LEU B CA 1
ATOM 735 C C . LEU B 1 19 ? 4.969 12.141 9.586 1 90.75 19 LEU B C 1
ATOM 737 O O . LEU B 1 19 ? 5.402 12.141 10.742 1 90.75 19 LEU B O 1
ATOM 741 N N . PRO B 1 20 ? 4.582 11.086 8.977 1 94.06 20 PRO B N 1
ATOM 742 C CA . PRO B 1 20 ? 4.758 9.781 9.625 1 94.06 20 PRO B CA 1
ATOM 743 C C . PRO B 1 20 ? 6.191 9.266 9.539 1 94.06 20 PRO B C 1
ATOM 745 O O . PRO B 1 20 ? 7.02 9.844 8.836 1 94.06 20 PRO B O 1
ATOM 748 N N . PRO B 1 21 ? 6.516 8.219 10.422 1 95.38 21 PRO B N 1
ATOM 749 C CA . PRO B 1 21 ? 7.82 7.578 10.234 1 95.38 21 PRO B CA 1
ATOM 750 C C . PRO B 1 21 ? 8.117 7.238 8.781 1 95.38 21 PRO B C 1
ATOM 752 O O . PRO B 1 21 ? 7.234 6.75 8.062 1 95.38 21 PRO B O 1
ATOM 755 N N . SER B 1 22 ? 9.289 7.5 8.391 1 94.69 22 SER B N 1
ATOM 756 C CA . SER B 1 22 ? 9.688 7.328 6.992 1 94.69 22 SER B CA 1
ATOM 757 C C . SER B 1 22 ? 9.57 5.867 6.562 1 94.69 22 SER B C 1
ATOM 759 O O . SER B 1 22 ? 9.367 5.578 5.383 1 94.69 22 SER B O 1
ATOM 761 N N . ALA B 1 23 ? 9.664 4.949 7.512 1 96.19 23 ALA B N 1
ATOM 762 C CA . ALA B 1 23 ? 9.586 3.521 7.219 1 96.19 23 ALA B CA 1
ATOM 763 C C . ALA B 1 23 ? 8.242 3.164 6.586 1 96.19 23 ALA B C 1
ATOM 765 O O . ALA B 1 23 ? 8.148 2.225 5.793 1 96.19 23 ALA B O 1
ATOM 766 N N . TYR B 1 24 ? 7.223 3.973 6.895 1 96.94 24 TYR B N 1
ATOM 767 C CA . TYR B 1 24 ? 5.887 3.68 6.383 1 96.94 24 TYR B CA 1
ATOM 768 C C . TYR B 1 24 ? 5.719 4.211 4.965 1 96.94 24 TYR B C 1
ATOM 770 O O . TYR B 1 24 ? 4.754 3.867 4.277 1 96.94 24 TYR B O 1
ATOM 778 N N . LEU B 1 25 ? 6.707 5.035 4.523 1 96.94 25 LEU B N 1
ATOM 779 C CA . LEU B 1 25 ? 6.566 5.711 3.24 1 96.94 25 LEU B CA 1
ATOM 780 C C . LEU B 1 25 ? 7.547 5.148 2.217 1 96.94 25 LEU B C 1
ATOM 782 O O . LEU B 1 25 ? 7.785 5.762 1.176 1 96.94 25 LEU B O 1
ATOM 786 N N . THR B 1 26 ? 8.141 3.984 2.496 1 97.19 26 THR B N 1
ATOM 787 C CA . THR B 1 26 ? 8.969 3.346 1.484 1 97.19 26 THR B CA 1
ATOM 788 C C . THR B 1 26 ? 8.109 2.721 0.39 1 97.19 26 THR B C 1
ATOM 790 O O . THR B 1 26 ? 7.027 2.205 0.664 1 97.19 26 THR B O 1
ATOM 793 N N . LYS B 1 27 ? 8.688 2.838 -0.82 1 97.75 27 LYS B N 1
ATOM 794 C CA . LYS B 1 27 ? 7.969 2.291 -1.969 1 97.75 27 LYS B CA 1
ATOM 795 C C . LYS B 1 27 ? 7.746 0.79 -1.813 1 97.75 27 LYS B C 1
ATOM 797 O O . LYS B 1 27 ? 8.625 0.071 -1.338 1 97.75 27 LYS B O 1
ATOM 802 N N . CYS B 1 28 ? 6.605 0.37 -2.232 1 98.19 28 CYS B N 1
ATOM 803 C CA . CYS B 1 28 ? 6.344 -1.062 -2.303 1 98.19 28 CYS B CA 1
ATOM 804 C C . CYS B 1 28 ? 7.035 -1.689 -3.506 1 98.19 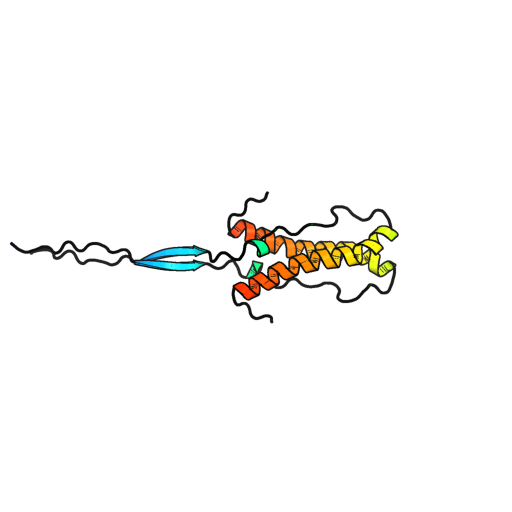28 CYS B C 1
ATOM 806 O O . CYS B 1 28 ? 6.926 -1.183 -4.625 1 98.19 28 CYS B O 1
ATOM 808 N N . GLU B 1 29 ? 7.641 -2.789 -3.277 1 97.44 29 GLU B N 1
ATOM 809 C CA . GLU B 1 29 ? 8.391 -3.445 -4.344 1 97.44 29 GLU B CA 1
ATOM 810 C C . GLU B 1 29 ? 7.508 -4.422 -5.121 1 97.44 29 GLU B C 1
ATOM 812 O O . GLU B 1 29 ? 6.855 -5.281 -4.527 1 97.44 29 GLU B O 1
ATOM 817 N N . GLN B 1 30 ? 7.508 -4.18 -6.402 1 97.81 30 GLN B N 1
ATOM 818 C CA . GLN B 1 30 ? 6.77 -5.086 -7.277 1 97.81 30 GLN B CA 1
ATOM 819 C C . GLN B 1 30 ? 7.547 -6.379 -7.512 1 97.81 30 GLN B C 1
ATOM 821 O O . GLN B 1 30 ? 8.648 -6.352 -8.062 1 97.81 30 GLN B O 1
ATOM 826 N N . PRO B 1 31 ? 6.91 -7.48 -7.258 1 97.75 31 PRO B N 1
ATOM 827 C CA . PRO B 1 31 ? 7.699 -8.711 -7.383 1 97.75 31 PRO B CA 1
ATOM 828 C C . PRO B 1 31 ? 7.844 -9.172 -8.828 1 97.75 31 PRO B C 1
ATOM 830 O O . PRO B 1 31 ? 8.859 -9.781 -9.188 1 97.75 31 PRO B O 1
ATOM 833 N N . TYR B 1 32 ? 6.855 -8.922 -9.617 1 97.56 32 TYR B N 1
ATOM 834 C CA . TYR B 1 32 ? 6.902 -9.328 -11.016 1 97.56 32 TYR B CA 1
ATOM 835 C C . TYR B 1 32 ? 6.379 -8.227 -11.922 1 97.56 32 TYR B C 1
ATOM 837 O O . TYR B 1 32 ? 5.359 -7.598 -11.625 1 97.56 32 TYR B O 1
ATOM 845 N N . SER B 1 33 ? 7.062 -8.102 -13.039 1 95.06 33 SER B N 1
ATOM 846 C CA . SER B 1 33 ? 6.672 -7.035 -13.953 1 95.06 33 SER B CA 1
ATOM 847 C C . SER B 1 33 ? 6.121 -7.598 -15.258 1 95.06 33 SER B C 1
ATOM 849 O O . SER B 1 33 ? 5.641 -6.848 -16.109 1 95.06 33 SER B O 1
ATOM 851 N N . THR B 1 34 ? 6.25 -8.875 -15.375 1 95.94 34 THR B N 1
ATOM 852 C CA . THR B 1 34 ? 5.754 -9.531 -16.578 1 95.94 34 THR B CA 1
ATOM 853 C C . THR B 1 34 ? 4.836 -10.695 -16.219 1 95.94 34 THR B C 1
ATOM 855 O O . THR B 1 34 ? 4.863 -11.188 -15.086 1 95.94 34 THR B O 1
ATOM 858 N N . ALA B 1 35 ? 4.031 -11.031 -17.297 1 95 35 ALA B N 1
ATOM 859 C CA . ALA B 1 35 ? 3.213 -12.234 -17.125 1 95 35 ALA B CA 1
ATOM 860 C C . ALA B 1 35 ? 4.086 -13.477 -16.984 1 95 35 ALA B C 1
ATOM 862 O O . ALA B 1 35 ? 5.219 -13.508 -17.484 1 95 35 ALA B O 1
ATOM 863 N N . PRO B 1 36 ? 3.48 -14.43 -16.188 1 96.06 36 PRO B N 1
ATOM 864 C CA . PRO B 1 36 ? 4.234 -15.688 -16.125 1 96.06 36 PRO B CA 1
ATOM 865 C C . PRO B 1 36 ? 4.41 -16.328 -17.5 1 96.06 36 PRO B C 1
ATOM 867 O O . PRO B 1 36 ? 3.51 -16.25 -18.344 1 96.06 36 PRO B O 1
ATOM 870 N N . GLU B 1 37 ? 5.508 -16.984 -17.609 1 95 37 GLU B N 1
ATOM 871 C CA . GLU B 1 37 ? 5.797 -17.625 -18.891 1 95 37 GLU B CA 1
ATOM 872 C C . GLU B 1 37 ? 5.266 -19.062 -18.922 1 95 37 GLU B C 1
ATOM 874 O O . GLU B 1 37 ? 5.008 -19.609 -19.984 1 95 37 GLU B O 1
ATOM 879 N N . THR B 1 38 ? 5.215 -19.656 -17.75 1 94.75 38 THR B N 1
ATOM 880 C CA . THR B 1 38 ? 4.75 -21.031 -17.672 1 94.75 38 THR B CA 1
ATOM 881 C C . THR B 1 38 ? 3.711 -21.188 -16.562 1 94.75 38 THR B C 1
ATOM 883 O O . THR B 1 38 ? 3.609 -20.344 -15.68 1 94.75 38 THR B O 1
ATOM 886 N N . TYR B 1 39 ? 3.053 -22.344 -16.703 1 91.94 39 TYR B N 1
ATOM 887 C CA . TYR B 1 39 ? 2.061 -22.656 -15.688 1 91.94 39 TYR B CA 1
ATOM 888 C C . TYR B 1 39 ? 2.719 -22.844 -14.32 1 91.94 39 TYR B C 1
ATOM 890 O O . TYR B 1 39 ? 2.229 -22.344 -13.312 1 91.94 39 TYR B O 1
ATOM 898 N N . GLY B 1 40 ? 3.76 -23.531 -14.273 1 94.25 40 GLY B N 1
ATOM 899 C CA . GLY B 1 40 ? 4.5 -23.75 -13.039 1 94.25 40 GLY B CA 1
ATOM 900 C C . GLY B 1 40 ? 4.934 -22.453 -12.375 1 94.25 40 GLY B C 1
ATOM 901 O O . GLY B 1 40 ? 4.844 -22.328 -11.156 1 94.25 40 GLY B O 1
ATOM 902 N N . GLU B 1 41 ? 5.398 -21.562 -13.188 1 96.69 41 GLU B N 1
ATOM 903 C CA . GLU B 1 41 ? 5.789 -20.25 -12.672 1 96.69 41 GLU B CA 1
ATOM 904 C C . GLU B 1 41 ? 4.602 -19.531 -12.039 1 96.69 41 GLU B C 1
ATOM 906 O O . GLU B 1 41 ? 4.73 -18.953 -10.961 1 96.69 41 GLU B O 1
ATOM 911 N N . ALA B 1 42 ? 3.533 -19.547 -12.68 1 95.44 42 ALA B N 1
ATOM 912 C CA . ALA B 1 42 ? 2.334 -18.875 -12.188 1 95.44 42 ALA B CA 1
ATOM 913 C C . ALA B 1 42 ? 1.925 -19.406 -10.82 1 95.44 42 ALA B C 1
ATOM 915 O O . ALA B 1 42 ? 1.571 -18.641 -9.922 1 95.44 42 ALA B O 1
ATOM 916 N N . VAL B 1 43 ? 2.018 -20.625 -10.719 1 95.25 43 VAL B N 1
ATOM 917 C CA . VAL B 1 43 ? 1.645 -21.266 -9.469 1 95.25 43 VAL B CA 1
ATOM 918 C C . VAL B 1 43 ? 2.605 -20.844 -8.359 1 95.25 43 VAL B C 1
ATOM 920 O O . VAL B 1 43 ? 2.178 -20.516 -7.25 1 95.25 43 VAL B O 1
ATOM 923 N N . ALA B 1 44 ? 3.822 -20.766 -8.648 1 96.31 44 ALA B N 1
ATOM 924 C CA . ALA B 1 44 ? 4.855 -20.469 -7.66 1 96.31 44 ALA B CA 1
ATOM 925 C C . ALA B 1 44 ? 4.773 -19.016 -7.207 1 96.31 44 ALA B C 1
ATOM 927 O O . ALA B 1 44 ? 5.293 -18.656 -6.148 1 96.31 44 ALA B O 1
ATOM 928 N N . ARG B 1 45 ? 4.145 -18.234 -7.953 1 97.38 45 ARG B N 1
ATOM 929 C CA . ARG B 1 45 ? 4.125 -16.797 -7.688 1 97.38 45 ARG B CA 1
ATOM 930 C C . ARG B 1 45 ? 3.113 -16.453 -6.602 1 97.38 45 ARG B C 1
ATOM 932 O O . ARG B 1 45 ? 3.186 -15.383 -5.992 1 97.38 45 ARG B O 1
ATOM 939 N N . ASP B 1 46 ? 2.186 -17.375 -6.324 1 97.06 46 ASP B N 1
ATOM 940 C CA . ASP B 1 46 ? 1.072 -17.078 -5.426 1 97.06 46 ASP B CA 1
ATOM 941 C C . ASP B 1 46 ? 1.576 -16.625 -4.055 1 97.06 46 ASP B C 1
ATOM 943 O O . ASP B 1 46 ? 1.253 -15.531 -3.598 1 97.06 46 ASP B O 1
ATOM 947 N N . PRO B 1 47 ? 2.398 -17.391 -3.432 1 96.56 47 PRO B N 1
ATOM 948 C CA . PRO B 1 47 ? 2.855 -16.938 -2.111 1 96.56 47 PRO B CA 1
ATOM 949 C C . PRO B 1 47 ? 3.748 -15.711 -2.178 1 96.56 47 PRO B C 1
ATOM 951 O O . PRO B 1 47 ? 3.822 -14.945 -1.213 1 96.56 47 PRO B O 1
ATOM 954 N N . ILE B 1 48 ? 4.43 -15.508 -3.25 1 98 48 ILE B N 1
ATOM 955 C CA . ILE B 1 48 ? 5.281 -14.336 -3.412 1 98 48 ILE B CA 1
ATOM 956 C C . ILE B 1 48 ? 4.422 -13.078 -3.531 1 98 48 ILE B C 1
ATOM 958 O O . ILE B 1 48 ? 4.711 -12.055 -2.902 1 98 48 ILE B O 1
ATOM 962 N N . TRP B 1 49 ? 3.361 -13.195 -4.281 1 98.06 49 TRP B N 1
ATOM 963 C CA . TRP B 1 49 ? 2.41 -12.094 -4.395 1 98.06 49 TRP B CA 1
ATOM 964 C C . TRP B 1 49 ? 1.771 -11.781 -3.047 1 98.06 49 TRP B C 1
ATOM 966 O O . TRP B 1 49 ? 1.616 -10.617 -2.678 1 98.06 49 TRP B O 1
ATOM 976 N N . TYR B 1 50 ? 1.405 -12.789 -2.314 1 98.06 50 TYR B N 1
ATOM 977 C CA . TYR B 1 50 ? 0.839 -12.586 -0.985 1 98.06 50 TYR B CA 1
ATOM 978 C C . TYR B 1 50 ? 1.787 -11.781 -0.105 1 98.06 50 TYR B C 1
ATOM 980 O O . TYR B 1 50 ? 1.378 -10.797 0.524 1 98.06 50 TYR B O 1
ATOM 988 N N . GLU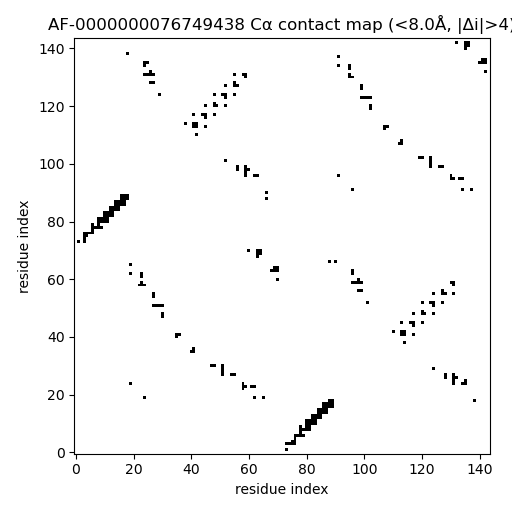 B 1 51 ? 3.006 -12.164 -0.112 1 98.31 51 GLU B N 1
ATOM 989 C CA . GLU B 1 51 ? 3.982 -11.492 0.742 1 98.31 51 GLU B CA 1
ATOM 990 C C . GLU B 1 51 ? 4.203 -10.047 0.299 1 98.31 51 GLU B C 1
ATOM 992 O O . GLU B 1 51 ? 4.289 -9.148 1.133 1 98.31 51 GLU B O 1
ATOM 997 N N . ALA B 1 52 ? 4.316 -9.828 -0.974 1 98.69 52 ALA B N 1
ATOM 998 C CA . ALA B 1 52 ? 4.484 -8.477 -1.49 1 98.69 52 ALA B CA 1
ATOM 999 C C . ALA B 1 52 ? 3.291 -7.598 -1.129 1 98.69 52 ALA B C 1
ATOM 1001 O O . ALA B 1 52 ? 3.459 -6.461 -0.684 1 98.69 52 ALA B O 1
ATOM 1002 N N . TRP B 1 53 ? 2.1 -8.117 -1.305 1 98.62 53 TRP B N 1
ATOM 1003 C CA . TRP B 1 53 ? 0.879 -7.402 -0.938 1 98.62 53 TRP B CA 1
ATOM 1004 C C . TRP B 1 53 ? 0.86 -7.09 0.554 1 98.62 53 TRP B C 1
ATOM 1006 O O . TRP B 1 53 ? 0.592 -5.953 0.952 1 98.62 53 TRP B O 1
ATOM 1016 N N . LYS B 1 54 ? 1.148 -8.102 1.323 1 98.56 54 LYS B N 1
ATOM 1017 C CA . LYS B 1 54 ? 1.115 -7.969 2.777 1 98.56 54 LYS B CA 1
ATOM 1018 C C . LYS B 1 54 ? 2.078 -6.883 3.252 1 98.56 54 LYS B C 1
ATOM 1020 O O . LYS B 1 54 ? 1.725 -6.059 4.098 1 98.56 54 LYS B O 1
ATOM 1025 N N . ASN B 1 55 ? 3.234 -6.855 2.746 1 98.38 55 ASN B N 1
ATOM 1026 C CA . ASN B 1 55 ? 4.23 -5.852 3.109 1 98.38 55 ASN B CA 1
ATOM 1027 C C . ASN B 1 55 ? 3.742 -4.441 2.807 1 98.38 55 ASN B C 1
ATOM 1029 O O . ASN B 1 55 ? 3.979 -3.516 3.586 1 98.38 55 ASN B O 1
ATOM 1033 N N . CYS B 1 56 ? 3.111 -4.371 1.769 1 98.56 56 CYS B N 1
ATOM 1034 C CA . CYS B 1 56 ? 2.58 -3.072 1.372 1 98.56 56 CYS B CA 1
ATOM 1035 C C . CYS B 1 56 ? 1.385 -2.686 2.234 1 98.56 56 CYS B C 1
ATOM 1037 O O . CYS B 1 56 ? 1.311 -1.56 2.73 1 98.56 56 CYS B O 1
ATOM 1039 N N . ALA B 1 57 ? 0.491 -3.605 2.418 1 98.44 57 ALA B N 1
ATOM 1040 C CA . ALA B 1 57 ? -0.722 -3.396 3.207 1 98.44 57 ALA B CA 1
ATOM 1041 C C . ALA B 1 57 ? -0.383 -3.008 4.641 1 98.44 57 ALA B C 1
ATOM 1043 O O . ALA B 1 57 ? -1.06 -2.17 5.242 1 98.44 57 ALA B O 1
ATOM 1044 N N . GLU B 1 58 ? 0.611 -3.52 5.172 1 97.88 58 GLU B N 1
ATOM 1045 C CA . GLU B 1 58 ? 1.014 -3.24 6.547 1 97.88 58 GLU B CA 1
ATOM 1046 C C . GLU B 1 58 ? 1.485 -1.798 6.703 1 97.88 58 GLU B C 1
ATOM 1048 O O . GLU B 1 58 ? 1.291 -1.186 7.758 1 97.88 58 GLU B O 1
ATOM 1053 N N . LYS B 1 59 ? 2.117 -1.291 5.672 1 98.06 59 LYS B N 1
ATOM 1054 C CA . LYS B 1 59 ? 2.488 0.121 5.691 1 98.06 59 LYS B CA 1
ATOM 1055 C C . LYS B 1 59 ? 1.256 1.013 5.805 1 98.06 59 LYS B C 1
ATOM 1057 O O . LYS B 1 59 ? 1.229 1.942 6.613 1 98.06 59 LYS B O 1
ATOM 1062 N N . ILE B 1 60 ? 0.205 0.661 5.043 1 98.06 60 ILE B N 1
ATOM 1063 C CA . ILE B 1 60 ? -1.035 1.428 5.078 1 98.06 60 ILE B CA 1
ATOM 1064 C C . ILE B 1 60 ? -1.692 1.288 6.449 1 98.06 60 ILE B C 1
ATOM 1066 O O . ILE B 1 60 ? -2.154 2.275 7.023 1 98.06 60 ILE B O 1
ATOM 1070 N N . ASP B 1 61 ? -1.665 0.109 6.988 1 97.69 61 ASP B N 1
ATOM 1071 C CA . ASP B 1 61 ? -2.242 -0.117 8.312 1 97.69 61 ASP B CA 1
ATOM 1072 C C . ASP B 1 61 ? -1.514 0.7 9.375 1 97.69 61 ASP B C 1
ATOM 1074 O O . ASP B 1 61 ? -2.146 1.291 10.25 1 97.69 61 ASP B O 1
ATOM 1078 N N . SER B 1 62 ? -0.252 0.73 9.273 1 97.25 62 SER B N 1
ATOM 1079 C CA . SER B 1 62 ? 0.554 1.495 10.219 1 97.25 62 SER B CA 1
ATOM 1080 C C . SER B 1 62 ? 0.271 2.988 10.109 1 97.25 62 SER B C 1
ATOM 1082 O O . SER B 1 62 ? 0.197 3.691 11.117 1 97.25 62 SER B O 1
ATOM 1084 N N . LEU B 1 63 ? 0.114 3.424 8.891 1 96.94 63 LEU B N 1
ATOM 1085 C CA . LEU B 1 63 ? -0.22 4.824 8.656 1 96.94 63 LEU B CA 1
ATOM 1086 C C . LEU B 1 63 ? -1.6 5.156 9.219 1 96.94 63 LEU B C 1
ATOM 1088 O O . LEU B 1 63 ? -1.79 6.211 9.828 1 96.94 63 LEU B O 1
ATOM 1092 N N . ARG B 1 64 ? -2.492 4.266 9.039 1 96.5 64 ARG B N 1
ATOM 1093 C CA . ARG B 1 64 ? -3.83 4.449 9.594 1 96.5 64 ARG B CA 1
ATOM 1094 C C . ARG B 1 64 ? -3.785 4.57 11.109 1 96.5 64 ARG B C 1
ATOM 1096 O O . ARG B 1 64 ? -4.414 5.461 11.688 1 96.5 64 ARG B O 1
ATOM 1103 N N . GLU B 1 65 ? -3.047 3.719 11.695 1 95.25 65 GLU B N 1
ATOM 1104 C CA . GLU B 1 65 ? -2.891 3.764 13.141 1 95.25 65 GLU B CA 1
ATOM 1105 C C . GLU B 1 65 ? -2.23 5.066 13.586 1 95.25 65 GLU B C 1
ATOM 1107 O O . GLU B 1 65 ? -2.674 5.699 14.547 1 95.25 65 GLU B O 1
ATOM 1112 N N . TYR B 1 66 ? -1.22 5.391 12.883 1 94.88 66 TYR B N 1
ATOM 1113 C CA . TYR B 1 66 ? -0.489 6.617 13.18 1 94.88 66 TYR B CA 1
ATOM 1114 C C . TYR B 1 66 ? -1.422 7.82 13.188 1 94.88 66 TYR B C 1
ATOM 1116 O O . TYR B 1 66 ? -1.307 8.703 14.039 1 94.88 66 TYR B O 1
ATOM 1124 N N . TYR B 1 67 ? -2.418 7.848 12.32 1 93.62 67 TYR B N 1
ATOM 1125 C CA . TYR B 1 67 ? -3.285 9.008 12.164 1 93.62 67 TYR B CA 1
ATOM 1126 C C . TYR B 1 67 ? -4.594 8.828 12.922 1 93.62 67 TYR B C 1
ATOM 1128 O O . TYR B 1 67 ? -5.477 9.688 12.867 1 93.62 67 TYR B O 1
ATOM 1136 N N . GLY B 1 68 ? -4.73 7.695 13.562 1 91.44 68 GLY B N 1
ATOM 1137 C CA . GLY B 1 68 ? -5.863 7.504 14.453 1 91.44 68 GLY B CA 1
ATOM 1138 C C . GLY B 1 68 ? -7.066 6.891 13.766 1 91.44 68 GLY B C 1
ATOM 1139 O O . GLY B 1 68 ? -8.203 7.055 14.227 1 91.44 68 GLY B O 1
ATOM 1140 N N . TYR B 1 69 ? -6.812 6.391 12.562 1 87.31 69 TYR B N 1
ATOM 1141 C CA . TYR B 1 69 ? -7.906 5.68 11.914 1 87.31 69 TYR B CA 1
ATOM 1142 C C . TYR B 1 69 ? -8.188 4.355 12.609 1 87.31 69 TYR B C 1
ATOM 1144 O O . TYR B 1 69 ? -7.273 3.713 13.125 1 87.31 69 TYR B O 1
ATOM 1152 N N . GLU B 1 70 ? -9.352 4.188 13.211 1 70.5 70 GLU B N 1
ATOM 1153 C CA . GLU B 1 70 ? -9.75 2.957 13.891 1 70.5 70 GLU B CA 1
ATOM 1154 C C . GLU B 1 70 ? -9.617 1.751 12.961 1 70.5 70 GLU B C 1
ATOM 1156 O O . GLU B 1 70 ? -9.82 1.864 11.75 1 70.5 70 GLU B O 1
ATOM 1161 N N . ALA B 1 71 ? -8.742 0.797 13.461 1 60.16 71 ALA B N 1
ATOM 1162 C CA . ALA B 1 71 ? -8.719 -0.509 12.805 1 60.16 71 ALA B CA 1
ATOM 1163 C C . ALA B 1 71 ? -10.133 -1.026 12.562 1 60.16 71 ALA B C 1
ATOM 1165 O O . ALA B 1 71 ? -10.953 -1.062 13.484 1 60.16 71 ALA B O 1
ATOM 1166 N N . GLU B 1 72 ? -10.906 -0.38 11.766 1 47.66 72 GLU B N 1
ATOM 1167 C CA . GLU B 1 72 ? -12.164 -1.109 11.625 1 47.66 72 GLU B CA 1
ATOM 1168 C C . GLU B 1 72 ? -11.953 -2.436 10.906 1 47.66 72 GLU B C 1
ATOM 1170 O O . GLU B 1 72 ? -11.078 -2.549 10.039 1 47.66 72 GLU B O 1
#

InterPro domains:
  IPR058979 LysC-like [PF23793] (1-67)

Radius of gyration: 25.59 Å; Cα contacts (8 Å, |Δi|>4): 159; chains: 2; bounding box: 25×90×44 Å

Organism: NCBI:txid190893

Solvent-accessible surface area (backbone atoms only — not comparable to full-atom values): 8848 Å² total; per-residue (Å²): 134,84,78,64,62,81,48,69,63,54,64,45,71,46,76,39,76,45,74,75,66,65,81,51,52,54,83,62,68,77,88,68,92,66,81,68,88,43,70,69,53,25,41,64,40,48,67,54,44,50,50,45,34,48,61,39,38,49,28,43,52,50,51,24,51,74,73,63,48,72,87,118,134,84,73,68,58,78,53,58,67,50,73,43,75,42,76,39,70,73,76,70,68,65,82,51,52,54,82,61,70,76,90,67,93,63,79,67,87,43,70,68,52,26,41,65,40,47,66,55,45,52,51,45,32,48,60,39,38,49,28,42,51,50,50,24,50,73,73,64,47,72,87,118

Sequence (144 aa):
MSGCTTTEFVTEYKERKVLPPSAYLTKCEQPYSTAPETYGEAVARDPIWYEAWKNCAEKIDSLREYYGYEAEMSGCTTTEFVTEYKERKVLPPSAYLTKCEQPYSTAPETYGEAVARDPIWYEAWKNCAEKIDSLREYYGYEAE

pLDDT: mean 86.31, std 16.81, range [41.0, 98.69]

Foldseek 3Di:
DPPPPPPPPPPDDDDDDDDDPCLLVDDQDDPDDDDDPDPVVVVVCVVVVVVSVVSNVVSVVVVCVVVPNPPD/DPPPPPPDPDDDDDDDDDDDPCLLVDDQDDPDDDDDPDPVRVVVCVVVVVVSVVVNVVSVVVVCVVVPNPPD